Protein AF-X1QW07-F1 (afdb_monomer)

Organism: NCBI:txid412755

Solvent-accessible surface area (backbone atoms only — not comparable to full-atom values): 2830 Å² total; per-residue (Å²): 130,86,81,83,79,77,65,58,71,59,53,51,38,51,51,26,52,75,69,55,20,41,72,87,78,73,42,62,40,62,68,53,27,49,76,70,72,34,58,73,63,44,72,77,109

Sequence (45 aa):
MAGVTVDEDTMVKEYLAAMDWDTKTAKPSKKKLQELGLEDVAKDL

Structure (mmCIF, N/CA/C/O backbone):
data_AF-X1QW07-F1
#
_entry.id   AF-X1QW07-F1
#
loop_
_atom_site.group_PDB
_atom_site.id
_atom_site.type_symbol
_atom_site.label_atom_id
_atom_site.label_alt_id
_atom_site.label_comp_id
_atom_site.label_asym_id
_atom_site.label_entity_id
_atom_site.label_seq_id
_atom_site.pdbx_PDB_ins_code
_atom_site.Cartn_x
_atom_site.Cartn_y
_atom_site.Cartn_z
_atom_site.occupancy
_atom_site.B_iso_or_equiv
_atom_site.auth_seq_id
_atom_site.auth_comp_id
_atom_site.auth_asym_id
_atom_site.auth_atom_id
_atom_site.pdbx_PDB_model_num
ATOM 1 N N . MET A 1 1 ? 11.642 -5.996 -35.152 1.00 48.72 1 MET A N 1
ATOM 2 C CA . MET A 1 1 ? 10.856 -5.207 -34.183 1.00 48.72 1 MET A CA 1
ATOM 3 C C . MET A 1 1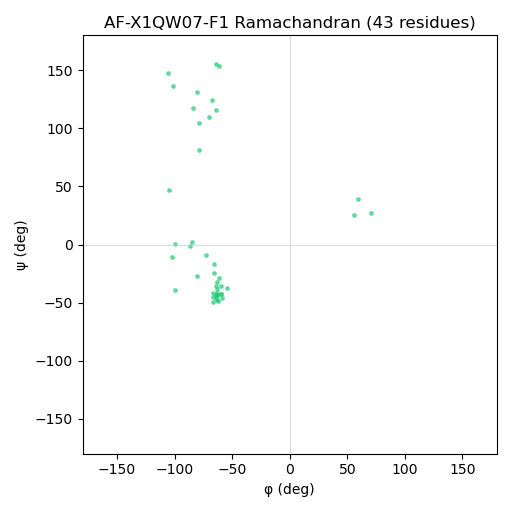 ? 11.585 -5.310 -32.861 1.00 48.72 1 MET A C 1
ATOM 5 O O . MET A 1 1 ? 11.768 -6.426 -32.394 1.00 48.72 1 MET A O 1
ATOM 9 N N . ALA A 1 2 ? 12.123 -4.208 -32.341 1.00 65.25 2 ALA A N 1
ATOM 10 C CA . ALA A 1 2 ? 12.737 -4.225 -31.018 1.00 65.25 2 ALA A CA 1
ATOM 11 C C . ALA A 1 2 ? 11.598 -4.389 -30.005 1.00 65.25 2 ALA A C 1
ATOM 13 O O . ALA A 1 2 ? 10.742 -3.513 -29.906 1.00 65.25 2 ALA A O 1
ATOM 14 N N . GLY A 1 3 ? 11.518 -5.555 -29.362 1.00 65.31 3 GLY A N 1
ATOM 15 C CA . GLY A 1 3 ? 10.543 -5.798 -28.306 1.00 65.31 3 GLY A CA 1
ATOM 16 C C . GLY A 1 3 ? 10.842 -4.856 -27.149 1.00 65.31 3 GLY A C 1
ATOM 17 O O . GLY A 1 3 ? 11.922 -4.924 -26.569 1.00 65.31 3 GLY A O 1
ATOM 18 N N . VAL A 1 4 ? 9.920 -3.942 -26.861 1.00 72.50 4 V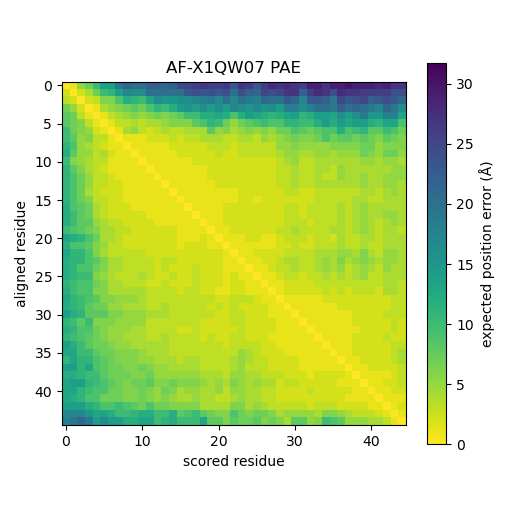AL A N 1
ATOM 19 C CA . VAL A 1 4 ? 9.983 -3.127 -25.650 1.00 72.50 4 VAL A CA 1
ATOM 20 C C . VAL A 1 4 ? 9.473 -4.009 -24.520 1.00 72.50 4 VAL A C 1
ATOM 22 O O . VAL A 1 4 ? 8.277 -4.273 -24.436 1.00 72.50 4 VAL A O 1
ATOM 25 N N . THR A 1 5 ? 10.387 -4.509 -23.695 1.00 78.50 5 THR A N 1
ATOM 26 C CA . THR A 1 5 ? 10.028 -5.183 -22.446 1.00 78.50 5 THR A CA 1
ATOM 27 C C . THR A 1 5 ? 9.833 -4.111 -21.387 1.00 78.50 5 THR A C 1
ATOM 29 O O . THR A 1 5 ? 10.762 -3.360 -21.088 1.00 78.50 5 THR A O 1
ATOM 32 N N . VAL A 1 6 ? 8.617 -4.010 -20.862 1.00 79.31 6 VAL A N 1
ATOM 33 C CA . VAL A 1 6 ? 8.313 -3.143 -19.727 1.00 79.31 6 VAL A CA 1
ATOM 34 C C . VAL A 1 6 ? 8.738 -3.869 -18.456 1.00 79.31 6 VAL A C 1
ATOM 36 O O . VAL A 1 6 ? 8.424 -5.044 -18.281 1.00 79.31 6 VAL A O 1
ATOM 39 N N . ASP A 1 7 ? 9.474 -3.181 -17.587 1.00 86.69 7 ASP A N 1
ATOM 40 C CA . ASP A 1 7 ? 9.817 -3.700 -16.265 1.00 86.69 7 ASP A CA 1
ATOM 41 C C . ASP A 1 7 ? 8.614 -3.540 -15.325 1.00 86.69 7 ASP A C 1
ATOM 43 O O . ASP A 1 7 ? 8.494 -2.575 -14.567 1.00 86.69 7 ASP A O 1
ATOM 47 N N . GLU A 1 8 ? 7.680 -4.482 -15.444 1.00 87.75 8 GLU A N 1
ATOM 48 C CA . GLU A 1 8 ? 6.447 -4.514 -14.658 1.00 87.75 8 GLU A CA 1
ATOM 49 C C . GLU A 1 8 ? 6.730 -4.588 -13.151 1.00 87.75 8 GLU A C 1
ATOM 51 O O . GLU A 1 8 ? 6.038 -3.942 -12.366 1.00 87.75 8 GLU A O 1
ATOM 56 N N . ASP A 1 9 ? 7.782 -5.301 -12.739 1.00 89.69 9 ASP A N 1
ATOM 57 C CA . ASP A 1 9 ? 8.138 -5.466 -11.328 1.00 89.69 9 ASP A CA 1
ATOM 58 C C . ASP A 1 9 ? 8.509 -4.132 -10.678 1.00 89.69 9 ASP A C 1
ATOM 60 O O . ASP A 1 9 ? 8.092 -3.840 -9.549 1.00 89.69 9 ASP A O 1
ATOM 64 N N . THR A 1 10 ? 9.294 -3.315 -11.379 1.00 91.69 10 THR A N 1
ATOM 65 C CA . THR A 1 10 ? 9.646 -1.969 -10.913 1.00 91.69 10 THR A CA 1
ATOM 66 C C . THR A 1 10 ? 8.415 -1.074 -10.886 1.00 91.69 10 THR A C 1
ATOM 68 O O . THR A 1 10 ? 8.151 -0.442 -9.863 1.00 91.69 10 THR A O 1
ATOM 71 N N . MET A 1 11 ? 7.593 -1.098 -11.938 1.00 93.38 11 MET A N 1
ATOM 72 C CA . MET A 1 11 ? 6.372 -0.285 -12.001 1.00 93.38 11 MET A CA 1
ATOM 73 C C . MET A 1 11 ? 5.387 -0.605 -10.872 1.00 93.38 11 MET A C 1
ATOM 75 O O . MET A 1 11 ? 4.827 0.305 -10.260 1.00 93.38 11 MET A O 1
ATOM 79 N N . VAL A 1 12 ? 5.187 -1.887 -10.561 1.00 93.50 12 VAL A N 1
ATOM 80 C CA . VAL A 1 12 ? 4.306 -2.311 -9.466 1.00 93.50 12 VAL A CA 1
ATOM 81 C C . VAL A 1 12 ? 4.851 -1.828 -8.127 1.00 93.50 12 VAL A C 1
ATOM 83 O O . VAL A 1 12 ? 4.104 -1.257 -7.335 1.00 93.50 12 VAL A O 1
ATOM 86 N N . LYS A 1 13 ? 6.150 -1.999 -7.862 1.00 93.75 13 LYS A N 1
ATOM 87 C CA . LYS A 1 13 ? 6.756 -1.551 -6.596 1.00 93.75 13 LYS A CA 1
ATOM 88 C C . LYS A 1 13 ? 6.677 -0.039 -6.424 1.00 93.75 13 LYS A C 1
ATOM 90 O O . LYS A 1 13 ? 6.368 0.419 -5.327 1.00 93.75 13 LYS A O 1
ATOM 95 N N . GLU A 1 14 ? 6.930 0.721 -7.485 1.00 94.06 14 GLU A N 1
ATOM 96 C CA . GLU A 1 14 ? 6.831 2.182 -7.475 1.00 94.06 14 GLU A CA 1
ATOM 97 C C . GLU A 1 14 ? 5.398 2.644 -7.218 1.00 94.06 14 GLU A C 1
ATOM 99 O O . GLU A 1 14 ? 5.180 3.522 -6.383 1.00 94.06 14 GLU A O 1
ATOM 104 N N . TYR A 1 15 ? 4.415 2.012 -7.865 1.00 93.69 15 TYR A N 1
ATOM 105 C CA . TYR A 1 15 ? 3.004 2.305 -7.629 1.00 93.69 15 TYR A CA 1
ATOM 106 C C . TYR A 1 15 ? 2.590 1.998 -6.186 1.00 93.69 15 TYR A C 1
ATOM 108 O O . TYR A 1 15 ? 1.995 2.847 -5.523 1.00 93.69 15 TYR A O 1
ATOM 116 N N . LEU A 1 16 ? 2.944 0.816 -5.670 1.00 94.69 16 LEU A N 1
ATOM 117 C CA . LEU A 1 16 ? 2.649 0.427 -4.289 1.00 94.69 16 LEU A CA 1
ATOM 118 C C . LEU A 1 16 ? 3.276 1.411 -3.295 1.00 94.69 16 LEU A C 1
ATOM 120 O O . LEU A 1 16 ? 2.584 1.903 -2.410 1.00 94.69 16 LEU A O 1
ATOM 124 N N . ALA A 1 17 ? 4.545 1.776 -3.485 1.00 91.50 17 ALA A N 1
ATOM 125 C CA . ALA A 1 17 ? 5.221 2.746 -2.628 1.00 91.50 17 ALA A CA 1
ATOM 126 C C . ALA A 1 17 ? 4.574 4.141 -2.694 1.00 91.50 17 ALA A C 1
ATOM 128 O O . ALA A 1 17 ? 4.360 4.765 -1.655 1.00 91.50 17 ALA A O 1
ATOM 129 N N . ALA A 1 18 ? 4.215 4.622 -3.890 1.00 92.75 18 ALA A N 1
ATOM 130 C CA . ALA A 1 18 ? 3.544 5.911 -4.071 1.00 92.75 18 ALA A CA 1
ATOM 131 C C . ALA A 1 18 ? 2.161 5.956 -3.400 1.00 92.75 18 ALA A C 1
ATOM 133 O O . ALA A 1 18 ? 1.741 7.003 -2.906 1.00 92.75 18 ALA A O 1
ATOM 134 N N . MET A 1 19 ? 1.469 4.816 -3.349 1.00 91.06 19 MET A N 1
ATOM 135 C CA . MET A 1 19 ? 0.173 4.663 -2.687 1.00 91.06 19 MET A CA 1
ATOM 136 C C . MET A 1 19 ? 0.278 4.382 -1.179 1.00 91.06 19 MET A C 1
ATOM 138 O O . MET A 1 19 ? -0.759 4.250 -0.527 1.00 91.06 19 MET A O 1
ATOM 142 N N . ASP A 1 20 ? 1.489 4.338 -0.608 1.00 88.38 20 ASP A N 1
ATOM 143 C CA . ASP A 1 20 ? 1.764 3.947 0.788 1.00 88.38 20 ASP A CA 1
ATOM 144 C C . ASP A 1 20 ? 1.295 2.511 1.110 1.00 88.38 20 ASP A C 1
ATOM 146 O O . ASP A 1 20 ? 0.706 2.218 2.157 1.00 88.38 20 ASP A O 1
ATOM 150 N N . TRP A 1 21 ? 1.484 1.607 0.146 1.00 93.12 21 TRP A N 1
ATOM 151 C CA . TRP A 1 21 ? 1.197 0.179 0.253 1.00 93.12 21 TRP A CA 1
ATOM 152 C C . TRP A 1 21 ? 2.501 -0.611 0.385 1.00 93.12 21 TRP A C 1
ATOM 154 O O . TRP A 1 21 ? 3.543 -0.260 -0.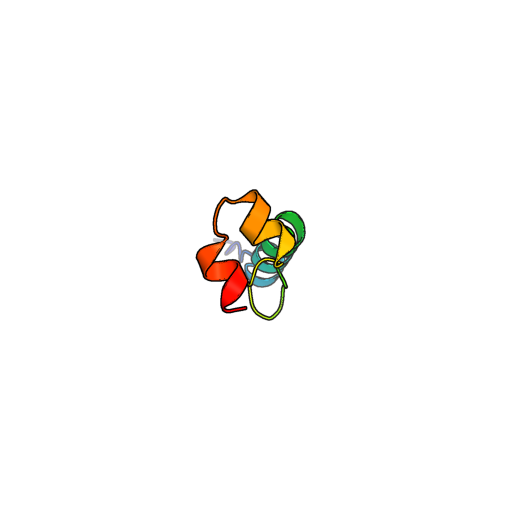170 1.00 93.12 21 TRP A O 1
ATOM 164 N N . ASP A 1 22 ? 2.442 -1.717 1.119 1.00 92.44 22 ASP A N 1
ATOM 165 C CA . ASP A 1 22 ? 3.572 -2.615 1.303 1.00 92.44 22 ASP A CA 1
ATOM 166 C C . ASP A 1 22 ? 3.922 -3.318 -0.019 1.00 92.44 22 ASP A C 1
ATOM 168 O O . ASP A 1 22 ? 3.096 -3.992 -0.633 1.00 92.44 22 ASP A O 1
ATOM 172 N N . THR A 1 23 ? 5.173 -3.183 -0.456 1.00 90.81 23 THR A N 1
ATOM 173 C CA . THR A 1 23 ? 5.640 -3.678 -1.763 1.00 90.81 23 THR A CA 1
ATOM 174 C C . THR A 1 23 ? 5.779 -5.200 -1.843 1.00 90.81 23 THR A C 1
ATOM 176 O O . THR A 1 23 ? 6.012 -5.731 -2.927 1.00 90.81 23 THR A O 1
ATOM 179 N N . LYS A 1 24 ? 5.650 -5.919 -0.718 1.00 89.69 24 LYS A N 1
ATOM 180 C CA . LYS A 1 24 ? 5.738 -7.388 -0.662 1.00 89.69 24 LYS A CA 1
ATOM 181 C C . LYS A 1 24 ? 4.369 -8.053 -0.612 1.00 89.69 24 LYS A C 1
ATOM 183 O O . LYS A 1 24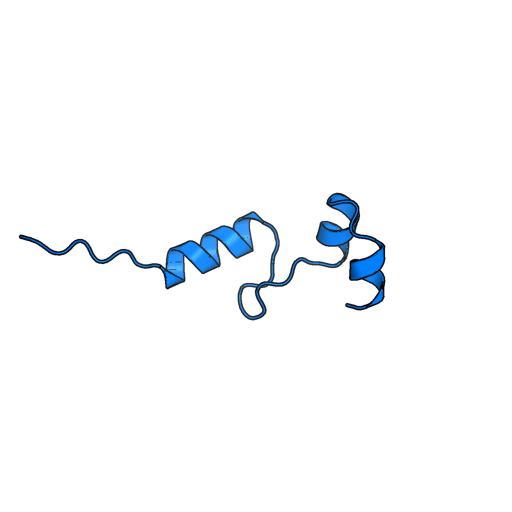 ? 4.175 -9.107 -1.204 1.00 89.69 24 LYS A O 1
ATOM 188 N N . THR A 1 25 ? 3.439 -7.462 0.124 1.00 90.88 25 THR A N 1
ATOM 189 C CA . THR A 1 25 ? 2.091 -7.986 0.368 1.00 90.88 25 THR A CA 1
ATOM 190 C C . THR A 1 25 ? 1.032 -7.286 -0.476 1.00 90.88 25 THR A C 1
ATOM 192 O O . THR A 1 25 ? -0.101 -7.759 -0.518 1.00 90.88 25 THR A O 1
ATOM 195 N N . ALA A 1 26 ? 1.394 -6.181 -1.142 1.00 91.81 26 ALA A N 1
ATOM 196 C CA . AL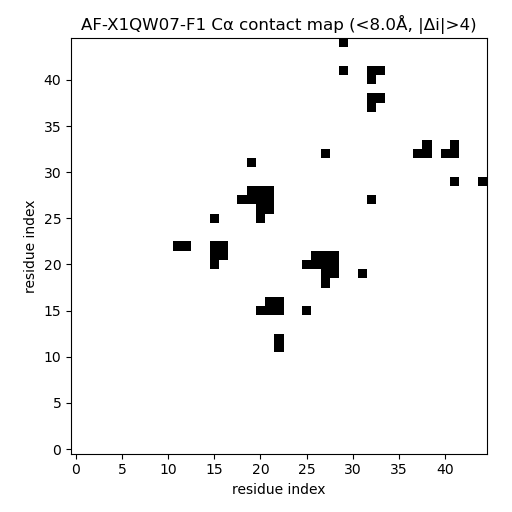A A 1 26 ? 0.503 -5.294 -1.886 1.00 91.81 26 ALA A CA 1
ATOM 197 C C . ALA A 1 26 ? -0.658 -4.743 -1.038 1.00 91.81 26 ALA A C 1
ATOM 199 O O . ALA A 1 26 ? -1.715 -4.405 -1.570 1.00 91.81 26 ALA A O 1
ATOM 200 N N . LYS A 1 27 ? -0.476 -4.663 0.289 1.00 91.69 27 LYS A N 1
ATOM 201 C CA . LYS A 1 27 ? -1.511 -4.203 1.219 1.00 91.69 27 LYS A CA 1
ATOM 202 C C . LYS A 1 27 ? -1.279 -2.752 1.647 1.00 91.69 27 LYS A C 1
ATOM 204 O O 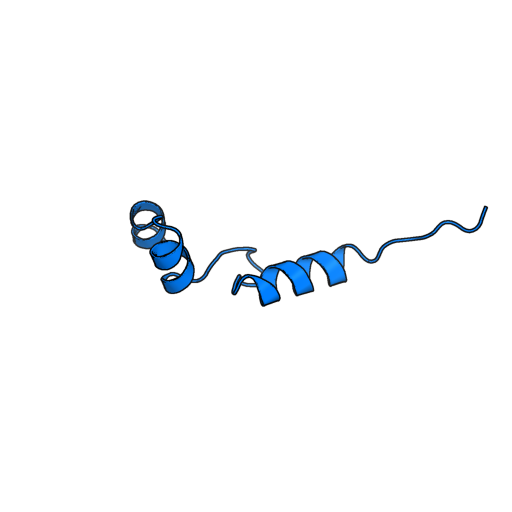. LYS A 1 27 ? -0.151 -2.406 2.001 1.00 91.69 27 LYS A O 1
ATOM 209 N N . PRO A 1 28 ? -2.327 -1.913 1.685 1.00 92.00 28 PRO A N 1
ATOM 210 C CA . PRO A 1 28 ? -2.259 -0.600 2.318 1.00 92.00 28 PRO A CA 1
ATOM 211 C C . PRO A 1 28 ? -1.953 -0.695 3.813 1.00 92.00 28 PRO A C 1
ATOM 213 O O . PRO A 1 28 ? -2.318 -1.661 4.487 1.00 92.00 28 PRO A O 1
ATOM 216 N N . SER A 1 29 ? -1.355 0.366 4.355 1.00 89.00 29 SER A N 1
ATOM 217 C CA . SER A 1 29 ? -1.275 0.557 5.801 1.00 89.00 29 SER A CA 1
ATOM 218 C C . SER A 1 29 ? -2.670 0.744 6.420 1.00 89.00 29 SER A C 1
ATOM 220 O O . SER A 1 29 ? -3.604 1.223 5.771 1.00 89.00 29 SER A O 1
ATOM 222 N N . LYS A 1 30 ? -2.819 0.437 7.718 1.00 89.88 30 LYS A N 1
ATOM 223 C CA . LYS A 1 30 ? -4.073 0.684 8.457 1.00 89.88 30 LYS A CA 1
ATOM 224 C C . LYS A 1 30 ? -4.533 2.142 8.354 1.00 89.88 30 LYS A C 1
ATOM 226 O O . LYS A 1 30 ? -5.723 2.408 8.221 1.00 89.88 30 LYS A O 1
ATOM 231 N N . LYS A 1 31 ? -3.581 3.079 8.369 1.00 90.19 31 LYS A N 1
ATOM 232 C CA . LYS A 1 31 ? -3.839 4.508 8.178 1.00 90.19 31 LYS A CA 1
ATOM 233 C C . LYS A 1 31 ? -4.411 4.785 6.786 1.00 90.19 31 LYS A C 1
ATOM 235 O O . LYS A 1 31 ? -5.422 5.470 6.680 1.00 90.19 31 LYS A O 1
ATOM 240 N N . LYS A 1 32 ? -3.809 4.224 5.732 1.00 91.00 32 LYS A N 1
ATOM 241 C CA . LYS A 1 32 ? -4.301 4.391 4.359 1.00 91.00 32 LYS A CA 1
ATOM 242 C C . LYS A 1 32 ? -5.701 3.793 4.180 1.00 91.00 32 LYS A C 1
ATOM 244 O O . LYS A 1 32 ? -6.527 4.410 3.524 1.00 91.00 32 LYS A O 1
ATOM 249 N N . LEU A 1 33 ? -6.000 2.651 4.805 1.00 92.56 33 LEU A N 1
ATOM 250 C CA . LEU A 1 33 ? -7.356 2.080 4.802 1.00 92.56 33 LEU A CA 1
ATOM 251 C C . LEU A 1 33 ? -8.388 3.031 5.426 1.00 92.56 33 LEU A C 1
ATOM 253 O O . LEU A 1 33 ? -9.459 3.216 4.862 1.00 92.56 33 LEU A O 1
ATOM 257 N N . GLN A 1 34 ? -8.052 3.684 6.541 1.00 91.94 34 GLN A N 1
ATOM 258 C CA . GLN A 1 34 ? -8.924 4.687 7.165 1.00 91.94 34 GLN A CA 1
ATOM 259 C C . GLN A 1 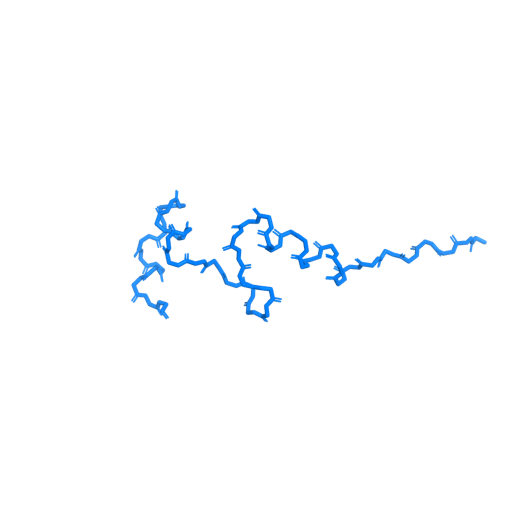34 ? -9.095 5.935 6.285 1.00 91.94 34 GLN A C 1
ATOM 261 O O . GLN A 1 34 ? -10.202 6.431 6.133 1.00 91.94 34 GLN A O 1
ATOM 266 N N . GLU A 1 35 ? -8.026 6.424 5.647 1.00 92.88 35 GLU A N 1
ATOM 267 C CA . GLU A 1 35 ? -8.109 7.550 4.696 1.00 92.88 35 GLU A CA 1
ATOM 268 C C . GLU A 1 35 ? -9.010 7.243 3.487 1.00 92.88 35 GLU A C 1
ATOM 270 O O . GLU A 1 35 ? -9.603 8.155 2.914 1.00 92.88 35 GLU A O 1
ATOM 275 N N . LEU A 1 36 ? -9.112 5.969 3.099 1.00 91.31 36 LEU A N 1
ATOM 276 C CA . LEU A 1 36 ? -9.948 5.497 1.994 1.00 91.31 36 LEU A CA 1
ATOM 277 C C . LEU A 1 36 ? -11.399 5.186 2.410 1.00 91.31 36 LEU A C 1
ATOM 279 O O . LEU A 1 36 ? -12.190 4.809 1.547 1.00 91.31 36 LEU A O 1
ATOM 283 N N . GLY A 1 37 ? -11.759 5.330 3.692 1.00 94.19 37 GLY A N 1
ATOM 284 C CA . GLY A 1 37 ? -13.087 4.964 4.203 1.00 94.19 37 GLY A CA 1
ATOM 285 C C . GLY A 1 3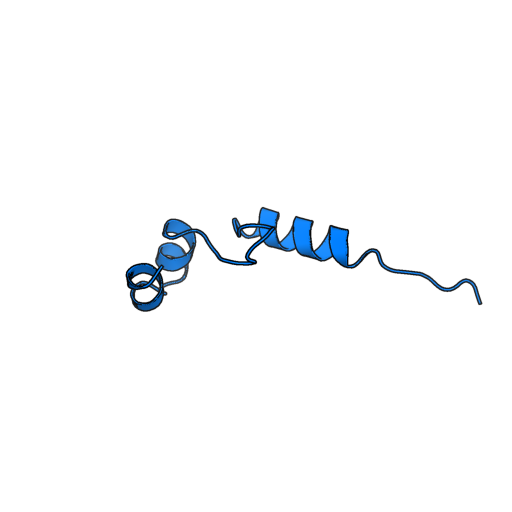7 ? -13.330 3.450 4.253 1.00 94.19 37 GLY A C 1
ATOM 286 O O . GLY A 1 37 ? -14.460 2.995 4.094 1.00 94.19 37 GLY A O 1
ATOM 287 N N . LEU A 1 38 ? -12.254 2.667 4.395 1.00 92.81 38 LEU A N 1
ATOM 288 C CA . LEU A 1 38 ? -12.263 1.204 4.507 1.00 92.81 38 LEU A CA 1
ATOM 289 C C . LEU A 1 38 ? -12.003 0.778 5.960 1.00 92.81 38 LEU A C 1
ATOM 291 O O . LEU A 1 38 ? -11.138 -0.056 6.251 1.00 92.81 38 LEU A O 1
ATOM 295 N N . GLU A 1 39 ? -12.694 1.405 6.913 1.00 92.56 39 GLU A N 1
ATOM 296 C CA . GLU A 1 39 ? -12.503 1.148 8.343 1.00 92.56 39 GLU A CA 1
ATOM 297 C C . GLU A 1 39 ? -12.904 -0.268 8.761 1.00 92.56 39 GLU A C 1
ATOM 299 O O . GLU A 1 39 ? -12.436 -0.753 9.789 1.00 92.56 39 GLU A O 1
ATOM 304 N N . ASP A 1 40 ? -13.786 -0.920 8.011 1.00 92.56 40 ASP A N 1
ATOM 305 C CA . ASP A 1 40 ? -14.147 -2.324 8.184 1.00 92.56 40 ASP A CA 1
ATOM 306 C C . ASP A 1 40 ? -12.967 -3.244 7.852 1.00 92.56 40 ASP A C 1
ATOM 308 O O . ASP A 1 40 ? -12.563 -4.036 8.698 1.00 92.56 40 ASP A O 1
ATOM 312 N N . VAL A 1 41 ? -12.322 -3.047 6.702 1.00 89.19 41 VAL A N 1
ATOM 313 C CA . VAL A 1 41 ? -11.121 -3.797 6.298 1.00 89.19 41 VAL A CA 1
ATOM 314 C C . VAL A 1 41 ? -9.950 -3.521 7.246 1.00 89.19 41 VAL A C 1
ATOM 316 O O . VAL A 1 41 ? -9.177 -4.418 7.574 1.00 89.19 41 VAL A O 1
ATOM 319 N N . ALA A 1 42 ? -9.831 -2.290 7.751 1.00 89.38 42 ALA A N 1
ATOM 320 C CA . ALA A 1 42 ? -8.797 -1.900 8.712 1.00 89.38 42 ALA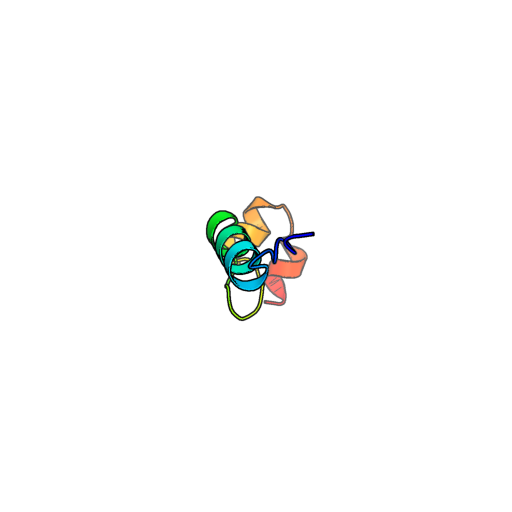 A CA 1
ATOM 321 C C . ALA A 1 42 ? -8.914 -2.592 10.087 1.00 89.38 42 ALA A C 1
ATOM 323 O O . ALA A 1 42 ? -7.966 -2.525 10.880 1.00 89.38 42 ALA A O 1
ATOM 324 N N . LYS A 1 43 ? -10.069 -3.189 10.414 1.00 88.25 43 LYS A N 1
ATOM 325 C CA . LYS A 1 43 ? -10.271 -3.954 11.658 1.00 88.25 43 LYS A CA 1
ATOM 326 C C . LYS A 1 43 ? -9.722 -5.375 11.567 1.00 88.25 43 LYS A C 1
ATOM 328 O O . LYS A 1 43 ? -9.322 -5.902 12.601 1.00 88.25 43 LYS A O 1
ATOM 333 N N . ASP A 1 44 ? -9.669 -5.933 10.360 1.00 84.06 44 ASP A N 1
ATOM 334 C CA . ASP A 1 44 ? -9.285 -7.325 10.095 1.00 84.06 44 ASP A CA 1
ATOM 335 C C . ASP A 1 44 ? -7.823 -7.477 9.623 1.00 84.06 44 ASP A C 1
ATOM 337 O O . ASP A 1 44 ? -7.375 -8.589 9.335 1.00 84.06 44 ASP A O 1
ATOM 341 N N . LEU A 1 45 ? -7.088 -6.360 9.523 1.00 76.62 45 LEU A N 1
ATOM 342 C CA . LEU A 1 45 ? -5.666 -6.302 9.164 1.00 76.62 45 LEU A CA 1
ATOM 343 C C . LEU A 1 45 ? -4.759 -6.579 10.372 1.00 76.62 45 LEU A C 1
ATOM 345 O O . LEU A 1 45 ? -3.820 -7.391 10.206 1.00 76.62 45 LEU A O 1
#

Secondary structure (DSSP, 8-state):
-------HHHHHHHHHHHTTB-TTT-PBPHHHHHHTT-TTGGG--

Radius of gyration: 14.54 Å; Cα contacts (8 Å, |Δi|>4): 28; chains: 1; bounding box: 27×16×46 Å

Mean predicted aligned error: 5.4 Å

Foldseek 3Di:
DPDDDDPVLVVQQVVCVVLCHDSPVSHHDLVSCVVVVNPVVSVVD

InterPro domains:
  IPR013985 Aldehyde ferredoxin oxidoreductase, domain 3 [G3DSA:1.10.599.10] (1-41)
  IPR036021 Aldehyde ferredoxin oxidoreductase-like, C-terminal [SSF48310] (3-45)

pLDDT: mean 87.84, std 9.07, range [48.72, 94.69]